Protein AF-A0A533XHY9-F1 (afdb_monomer)

Secondary structure (DSSP, 8-state):
------SEEEEEEESS-TTTHHHHHHHHHT-S--SEEEEEEESS--STHHHHHHTT-

pLDDT: mean 93.73, std 10.79, range [46.81, 98.5]

Structure (mmCIF, N/CA/C/O backbone):
data_AF-A0A533XHY9-F1
#
_entry.id   AF-A0A533XHY9-F1
#
loop_
_atom_site.group_PDB
_atom_site.id
_atom_site.type_symbol
_atom_site.label_atom_id
_atom_site.label_alt_id
_atom_site.label_comp_id
_atom_site.label_asym_id
_atom_site.label_entity_id
_atom_site.label_seq_id
_atom_site.pdbx_PDB_ins_code
_atom_site.Cartn_x
_atom_site.Cartn_y
_atom_site.Cartn_z
_atom_site.occupancy
_atom_site.B_iso_or_equiv
_atom_site.auth_seq_id
_atom_site.auth_comp_id
_atom_site.auth_asym_id
_atom_site.auth_atom_id
_atom_site.pdbx_PDB_model_num
ATOM 1 N N . MET A 1 1 ? 19.732 -20.598 -8.729 1.00 46.81 1 MET A N 1
ATOM 2 C CA . MET A 1 1 ? 18.609 -19.884 -8.092 1.00 46.81 1 MET A CA 1
ATOM 3 C C . MET A 1 1 ? 18.958 -18.410 -8.102 1.00 46.81 1 MET A C 1
ATOM 5 O O . MET A 1 1 ? 19.826 -18.011 -7.343 1.00 46.81 1 MET A O 1
ATOM 9 N N . THR A 1 2 ? 18.397 -17.629 -9.019 1.00 47.97 2 THR A N 1
ATOM 10 C CA . THR A 1 2 ? 18.535 -16.169 -8.984 1.00 47.97 2 THR A CA 1
ATOM 11 C C . THR A 1 2 ? 17.327 -15.631 -8.236 1.00 47.97 2 THR A C 1
ATOM 13 O O . THR A 1 2 ? 16.247 -15.508 -8.804 1.00 47.97 2 THR A O 1
ATOM 16 N N . SER A 1 3 ? 17.485 -15.384 -6.938 1.00 63.38 3 SER A N 1
ATOM 17 C CA . SER A 1 3 ? 16.595 -14.472 -6.226 1.00 63.38 3 SER A CA 1
ATOM 18 C C . SER A 1 3 ? 16.799 -13.094 -6.851 1.00 63.38 3 SER A C 1
ATOM 20 O O . SER A 1 3 ? 17.842 -12.476 -6.633 1.00 63.38 3 SER A O 1
ATOM 22 N N . ASN A 1 4 ? 15.866 -12.660 -7.698 1.00 81.50 4 ASN A N 1
ATOM 23 C CA . ASN A 1 4 ? 15.877 -11.300 -8.223 1.00 81.50 4 ASN A CA 1
ATOM 24 C C . ASN A 1 4 ? 15.379 -10.385 -7.105 1.00 81.50 4 ASN A C 1
ATOM 26 O O . ASN A 1 4 ? 14.175 -10.232 -6.923 1.00 81.50 4 ASN A O 1
ATOM 30 N N . VAL A 1 5 ? 16.310 -9.886 -6.294 1.00 90.75 5 VAL A N 1
ATOM 31 C CA . VAL A 1 5 ? 16.002 -8.890 -5.266 1.00 90.75 5 VAL A CA 1
ATOM 32 C C . VAL A 1 5 ? 15.552 -7.625 -5.998 1.00 90.75 5 VAL A C 1
ATOM 34 O O . VAL A 1 5 ? 16.319 -7.161 -6.846 1.00 90.75 5 VAL A O 1
ATOM 37 N N . PRO A 1 6 ? 14.350 -7.089 -5.716 1.00 94.69 6 PRO A N 1
ATOM 38 C CA . PRO A 1 6 ? 13.908 -5.842 -6.322 1.00 94.69 6 PRO A CA 1
ATOM 39 C C . PRO A 1 6 ? 14.933 -4.741 -6.060 1.00 94.69 6 PRO A C 1
ATOM 41 O O . PRO A 1 6 ? 15.474 -4.634 -4.957 1.00 94.69 6 PRO A O 1
ATOM 44 N N . ALA A 1 7 ? 15.197 -3.899 -7.054 1.00 96.19 7 ALA A N 1
ATOM 45 C CA . ALA A 1 7 ? 16.108 -2.773 -6.877 1.00 96.19 7 ALA A CA 1
ATOM 46 C C . ALA A 1 7 ? 15.570 -1.726 -5.881 1.00 96.19 7 ALA A C 1
ATOM 48 O O . ALA A 1 7 ? 16.356 -0.987 -5.286 1.00 96.19 7 ALA A O 1
ATOM 49 N N . VAL A 1 8 ? 14.245 -1.651 -5.704 1.00 97.25 8 VAL A N 1
ATOM 50 C CA . VAL A 1 8 ? 13.570 -0.723 -4.784 1.00 97.25 8 VAL A CA 1
ATOM 51 C C . VAL A 1 8 ? 12.435 -1.427 -4.035 1.00 97.25 8 VAL A C 1
ATOM 53 O O . VAL A 1 8 ? 11.629 -2.128 -4.641 1.00 97.25 8 VAL A O 1
ATOM 56 N N . SER A 1 9 ? 12.312 -1.160 -2.735 1.00 97.56 9 SER A N 1
ATOM 57 C CA . SER A 1 9 ? 11.135 -1.532 -1.938 1.00 97.56 9 SER A CA 1
ATOM 58 C C . SER A 1 9 ? 10.390 -0.267 -1.514 1.00 97.56 9 SER A C 1
ATOM 60 O O . SER A 1 9 ? 10.956 0.605 -0.851 1.00 97.56 9 SER A O 1
ATOM 62 N N . VAL A 1 10 ? 9.117 -0.155 -1.891 1.00 97.69 10 VAL A N 1
ATOM 63 C CA . VAL A 1 10 ? 8.230 0.941 -1.480 1.00 97.69 10 VAL A CA 1
ATOM 64 C C . VAL A 1 10 ? 7.430 0.484 -0.266 1.00 97.69 10 VAL A C 1
ATOM 66 O O . VAL A 1 10 ? 6.523 -0.337 -0.384 1.00 97.69 10 VAL A O 1
ATOM 69 N N . ILE A 1 11 ? 7.774 1.002 0.911 1.00 98.00 11 ILE A N 1
ATOM 70 C CA . ILE A 1 11 ? 7.106 0.649 2.168 1.00 98.00 11 ILE A CA 1
ATOM 71 C C . ILE A 1 11 ? 6.023 1.688 2.464 1.00 98.00 11 ILE A C 1
ATOM 73 O O . ILE A 1 11 ? 6.319 2.879 2.565 1.00 98.00 11 ILE A O 1
ATOM 77 N N . ILE A 1 12 ? 4.778 1.234 2.618 1.00 97.56 12 ILE A N 1
ATOM 78 C CA . ILE A 1 12 ? 3.603 2.079 2.860 1.00 97.56 12 ILE A CA 1
ATOM 79 C C . ILE A 1 12 ? 2.982 1.672 4.204 1.00 97.56 12 ILE A C 1
ATOM 81 O O . ILE A 1 12 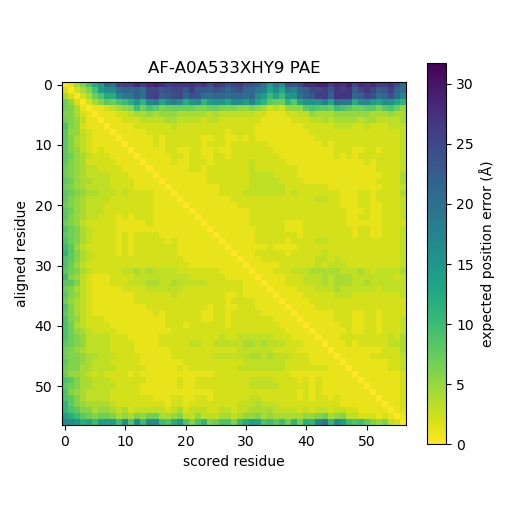? 2.123 0.787 4.237 1.00 97.56 12 ILE A O 1
ATOM 85 N N . PRO A 1 13 ? 3.422 2.263 5.329 1.00 97.88 13 PRO A N 1
ATOM 86 C CA . PRO A 1 13 ? 2.730 2.098 6.597 1.00 97.88 13 PRO A CA 1
ATOM 87 C C . PRO A 1 13 ? 1.421 2.890 6.578 1.00 97.88 13 PRO A C 1
ATOM 89 O O . PRO A 1 13 ? 1.378 4.017 6.077 1.00 97.88 13 PRO A O 1
ATOM 92 N N . PHE A 1 14 ? 0.356 2.325 7.135 1.00 97.56 14 PHE A N 1
ATOM 93 C CA . PHE A 1 14 ? -0.933 3.000 7.209 1.00 97.56 14 PHE A CA 1
ATOM 94 C C . PHE A 1 14 ? -1.707 2.628 8.476 1.00 97.56 14 PHE A C 1
ATOM 96 O O . PHE A 1 14 ? -1.580 1.531 9.012 1.00 97.56 14 PHE A O 1
ATOM 103 N N . TYR A 1 15 ? -2.528 3.575 8.925 1.00 98.19 15 TYR A N 1
ATOM 104 C CA . TYR A 1 15 ? -3.514 3.403 9.985 1.00 98.19 15 TYR A CA 1
ATOM 105 C C . TYR A 1 15 ? -4.742 4.235 9.631 1.00 98.19 15 TYR A C 1
ATOM 107 O O . TYR A 1 15 ? -4.633 5.454 9.473 1.00 98.19 15 TYR A O 1
ATOM 115 N N . ASN A 1 16 ? -5.895 3.590 9.488 1.00 98.44 16 ASN A N 1
ATOM 116 C CA . ASN A 1 16 ? -7.158 4.224 9.109 1.00 98.44 16 ASN A CA 1
ATOM 117 C C . ASN A 1 16 ? -7.044 5.187 7.903 1.00 98.44 16 ASN A C 1
ATOM 119 O O . ASN A 1 16 ? -7.414 6.364 7.957 1.00 98.44 16 ASN A O 1
ATOM 123 N N . ALA A 1 17 ? -6.457 4.693 6.815 1.00 98.06 17 ALA A N 1
ATOM 124 C CA . ALA A 1 17 ? -6.145 5.435 5.603 1.00 98.06 17 ALA A CA 1
ATOM 125 C C . ALA A 1 17 ? -7.140 5.196 4.451 1.00 98.06 17 ALA A C 1
ATOM 127 O O . ALA A 1 17 ? -6.798 5.496 3.304 1.00 98.06 17 ALA A O 1
ATOM 128 N N . ALA A 1 18 ? -8.364 4.711 4.708 1.00 97.94 18 ALA A N 1
ATOM 129 C CA . ALA A 1 18 ? -9.315 4.331 3.656 1.00 97.94 18 ALA A CA 1
ATOM 130 C C . ALA A 1 18 ? -9.561 5.451 2.628 1.00 97.94 18 ALA A C 1
ATOM 132 O O . ALA A 1 18 ? -9.725 5.202 1.435 1.00 97.94 18 ALA A O 1
ATOM 133 N N . ARG A 1 19 ? -9.508 6.710 3.078 1.00 98.06 19 ARG A N 1
ATOM 134 C CA . ARG A 1 19 ? -9.656 7.896 2.225 1.00 98.06 19 ARG A CA 1
ATOM 135 C C . ARG A 1 19 ? -8.533 8.072 1.192 1.00 98.06 19 ARG A C 1
ATOM 137 O O . ARG A 1 19 ? -8.780 8.678 0.156 1.00 98.06 19 ARG A O 1
ATOM 144 N N . PHE A 1 20 ? -7.318 7.615 1.484 1.00 97.31 20 PHE A N 1
ATOM 145 C CA . PHE A 1 20 ? -6.115 7.952 0.711 1.00 97.31 20 PHE A CA 1
ATOM 146 C C . PHE A 1 20 ? -5.465 6.743 0.048 1.00 97.31 20 PHE A C 1
ATOM 148 O O . PHE A 1 20 ? -4.807 6.881 -0.978 1.00 97.31 20 PHE A O 1
ATOM 155 N N . VAL A 1 21 ? -5.636 5.553 0.624 1.00 96.56 21 VAL A N 1
ATOM 156 C CA . VAL A 1 21 ? -4.827 4.385 0.270 1.00 96.56 21 VAL A CA 1
ATOM 157 C C . VAL A 1 21 ? -4.974 3.965 -1.195 1.00 96.56 21 VAL A C 1
ATOM 159 O O . VAL A 1 21 ? -3.987 3.578 -1.812 1.00 96.56 21 VAL A O 1
ATOM 162 N N . ARG A 1 22 ? -6.159 4.143 -1.794 1.00 96.62 22 ARG A N 1
ATOM 163 C CA . ARG A 1 22 ? -6.377 3.885 -3.226 1.00 96.62 22 ARG A CA 1
ATOM 164 C C . ARG A 1 22 ? -5.533 4.798 -4.115 1.00 96.62 22 ARG A C 1
ATOM 166 O O . ARG A 1 22 ? -4.796 4.301 -4.958 1.00 96.62 22 ARG A O 1
ATOM 173 N N . GLU A 1 23 ? -5.604 6.110 -3.897 1.00 97.81 23 GLU A N 1
ATOM 174 C CA . GLU A 1 23 ? -4.842 7.095 -4.677 1.00 97.81 23 GLU A CA 1
ATOM 175 C C . GLU A 1 23 ? -3.329 6.897 -4.490 1.00 97.81 23 GLU A C 1
ATOM 177 O O . GLU A 1 23 ? -2.561 6.967 -5.450 1.00 97.81 23 GLU A O 1
ATOM 182 N N . THR A 1 24 ? -2.898 6.573 -3.266 1.00 97.19 24 THR A N 1
ATOM 183 C CA . THR A 1 24 ? -1.498 6.242 -2.973 1.00 97.19 24 THR A CA 1
ATOM 184 C C . THR A 1 24 ? -1.021 5.049 -3.802 1.00 97.19 24 THR A C 1
ATOM 186 O O . THR A 1 24 ? 0.031 5.131 -4.436 1.00 97.19 24 THR A O 1
ATOM 189 N N . LEU A 1 25 ? -1.784 3.952 -3.832 1.00 96.62 25 LEU A N 1
ATOM 190 C CA . LEU A 1 25 ? -1.426 2.760 -4.605 1.00 96.62 25 LEU A CA 1
ATOM 191 C C . LEU A 1 25 ? -1.432 3.036 -6.111 1.00 96.62 25 LEU A C 1
ATOM 193 O O . LEU A 1 25 ? -0.468 2.693 -6.792 1.00 96.62 25 LEU A O 1
ATOM 197 N N . GLU A 1 26 ? -2.456 3.719 -6.626 1.00 96.88 26 GLU A N 1
ATOM 198 C CA . GLU A 1 26 ? -2.538 4.115 -8.039 1.00 96.88 26 GLU A CA 1
ATOM 199 C C . GLU A 1 26 ? -1.328 4.959 -8.466 1.00 96.88 26 GLU A C 1
ATOM 201 O O . GLU A 1 26 ? -0.741 4.719 -9.524 1.00 96.88 26 GLU A O 1
ATOM 206 N N . SER A 1 27 ? -0.893 5.889 -7.611 1.00 97.00 27 SER A N 1
ATOM 207 C CA . SER A 1 27 ? 0.306 6.700 -7.834 1.00 97.00 27 SER A CA 1
ATOM 208 C C . SER A 1 27 ? 1.575 5.846 -7.933 1.00 97.00 27 SER A C 1
ATOM 210 O O . SER A 1 27 ? 2.373 6.021 -8.858 1.00 97.00 27 SER A O 1
ATOM 212 N N . VAL A 1 28 ? 1.762 4.872 -7.036 1.00 96.50 28 VAL A N 1
ATOM 213 C CA . VAL A 1 28 ? 2.937 3.981 -7.066 1.00 96.50 28 VAL A CA 1
ATOM 214 C C . VAL A 1 28 ? 2.875 3.004 -8.251 1.00 96.50 28 VAL A C 1
ATOM 216 O O . VAL A 1 28 ? 3.894 2.724 -8.881 1.00 96.50 28 VAL A O 1
ATOM 219 N N . PHE A 1 29 ? 1.695 2.528 -8.644 1.00 95.38 29 PHE A N 1
ATOM 220 C CA . PHE A 1 29 ? 1.549 1.659 -9.818 1.00 95.38 29 PHE A CA 1
ATOM 221 C C . PHE A 1 29 ? 1.794 2.380 -11.151 1.00 95.38 29 PHE A C 1
ATOM 223 O O . PHE A 1 29 ? 2.217 1.751 -12.133 1.00 95.38 29 PHE A O 1
ATOM 230 N N . ALA A 1 30 ? 1.581 3.697 -11.191 1.00 97.06 30 ALA A N 1
ATOM 231 C CA . ALA A 1 30 ? 1.799 4.529 -12.371 1.00 97.06 30 ALA A CA 1
ATOM 232 C C . ALA A 1 30 ? 3.285 4.810 -12.682 1.00 97.06 30 ALA A C 1
ATOM 234 O O . ALA A 1 30 ? 3.586 5.433 -13.703 1.00 97.06 30 ALA A O 1
ATOM 235 N N . GLN A 1 31 ? 4.226 4.356 -11.848 1.00 97.56 31 GLN A N 1
ATOM 236 C CA . GLN A 1 31 ? 5.651 4.622 -12.053 1.00 97.56 31 GLN A CA 1
ATOM 237 C C . GLN A 1 31 ? 6.213 3.941 -13.314 1.00 97.56 31 GLN A C 1
ATOM 239 O O . GLN A 1 31 ? 5.833 2.829 -13.689 1.00 97.56 31 GLN A O 1
ATOM 244 N N . ILE A 1 32 ? 7.158 4.623 -13.974 1.00 97.50 32 ILE A N 1
ATOM 245 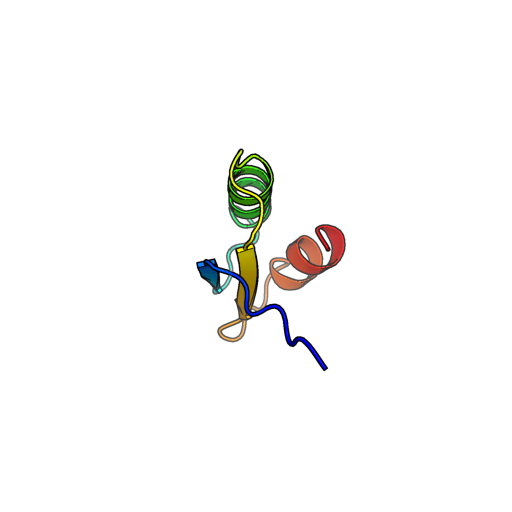C CA . ILE A 1 32 ? 7.830 4.121 -15.187 1.00 97.50 32 ILE A CA 1
ATOM 246 C C . ILE A 1 32 ? 8.922 3.091 -14.880 1.00 97.50 32 ILE A C 1
ATOM 248 O O . ILE A 1 32 ? 9.174 2.199 -15.688 1.00 97.50 32 ILE A O 1
ATOM 252 N N . PHE A 1 33 ? 9.574 3.212 -13.723 1.00 96.88 33 PHE A N 1
ATOM 253 C CA . PHE A 1 33 ? 10.514 2.218 -13.219 1.00 96.88 33 PHE A CA 1
ATOM 254 C C . PHE A 1 33 ? 9.719 1.020 -12.703 1.00 96.88 33 PHE A C 1
ATOM 256 O O . PHE A 1 33 ? 8.712 1.238 -12.047 1.00 96.88 33 PHE A O 1
ATOM 263 N N . ARG A 1 34 ? 10.122 -0.219 -13.016 1.00 95.12 34 ARG A N 1
ATOM 264 C CA . ARG A 1 34 ? 9.303 -1.425 -12.759 1.00 95.12 34 ARG A CA 1
ATOM 265 C C . ARG A 1 34 ? 9.955 -2.484 -11.872 1.00 95.12 34 ARG A C 1
ATOM 267 O O . ARG A 1 34 ? 9.259 -3.397 -11.451 1.00 95.12 34 ARG A O 1
ATOM 274 N N . ASP A 1 35 ? 11.252 -2.379 -11.591 1.00 96.06 35 ASP A N 1
ATOM 275 C CA . ASP A 1 35 ? 11.959 -3.343 -10.737 1.00 96.06 35 ASP A CA 1
ATOM 276 C C . ASP A 1 35 ? 11.830 -2.953 -9.259 1.00 96.06 35 ASP A C 1
ATOM 278 O O . ASP A 1 35 ? 12.793 -2.549 -8.603 1.00 96.06 35 ASP A O 1
ATOM 282 N N . PHE A 1 36 ? 10.591 -2.978 -8.766 1.00 96.19 36 PHE A N 1
ATOM 283 C CA . PHE A 1 36 ? 10.269 -2.633 -7.390 1.00 96.19 36 PHE A CA 1
ATOM 284 C C . PHE A 1 36 ? 9.174 -3.531 -6.814 1.00 96.19 36 PHE A C 1
ATOM 286 O O . PHE A 1 36 ? 8.355 -4.090 -7.543 1.00 96.19 36 PHE A O 1
ATOM 293 N N . GLU A 1 37 ? 9.148 -3.631 -5.491 1.00 96.00 37 GLU A N 1
ATOM 294 C CA . GLU A 1 37 ? 8.052 -4.230 -4.727 1.00 96.00 37 GLU A CA 1
ATOM 295 C C . GLU A 1 37 ? 7.326 -3.168 -3.892 1.00 96.00 37 GLU A C 1
ATOM 297 O O . GLU A 1 37 ? 7.896 -2.125 -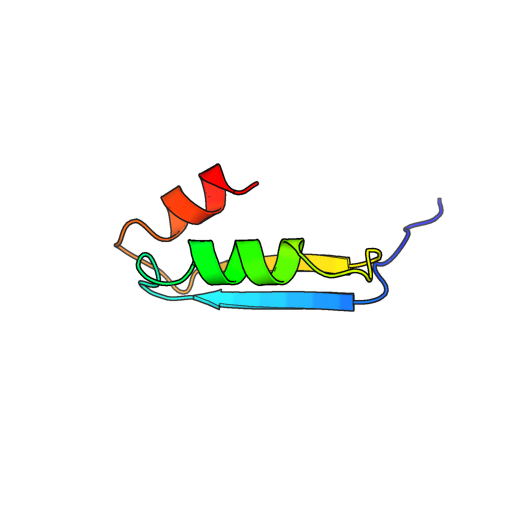3.558 1.00 96.00 37 GLU A O 1
ATOM 302 N N . ILE A 1 38 ? 6.072 -3.444 -3.530 1.00 96.50 38 ILE A N 1
ATOM 303 C CA . ILE A 1 38 ? 5.294 -2.627 -2.594 1.00 96.50 38 ILE A CA 1
ATOM 304 C C . ILE A 1 38 ? 4.995 -3.470 -1.360 1.00 96.50 38 ILE A C 1
ATOM 306 O O . ILE A 1 38 ? 4.454 -4.569 -1.471 1.00 96.50 38 ILE A O 1
ATOM 310 N N . VAL A 1 39 ? 5.307 -2.933 -0.184 1.00 96.75 39 VAL A N 1
ATOM 311 C CA . VAL A 1 39 ? 5.026 -3.563 1.107 1.00 96.75 39 VAL A CA 1
ATOM 312 C C . VAL A 1 39 ? 4.099 -2.646 1.896 1.00 96.75 39 VAL A C 1
ATOM 314 O O . VAL A 1 39 ? 4.524 -1.615 2.416 1.00 96.75 39 VAL A O 1
ATOM 317 N N . CYS A 1 40 ? 2.822 -3.016 1.978 1.00 97.25 40 CYS A N 1
ATOM 318 C CA . CYS A 1 40 ? 1.842 -2.308 2.800 1.00 97.25 40 CYS A CA 1
ATOM 319 C C . CYS A 1 40 ? 1.880 -2.8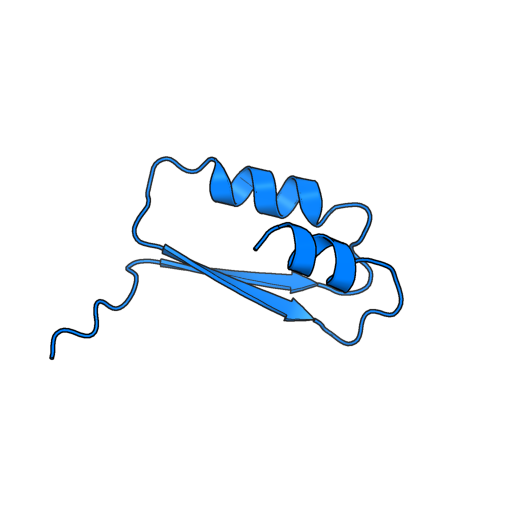58 4.231 1.00 97.25 40 CYS A C 1
ATOM 321 O O . CYS A 1 40 ? 1.802 -4.072 4.424 1.00 97.25 40 CYS A O 1
ATOM 323 N N . VAL A 1 41 ? 1.995 -1.978 5.226 1.00 98.06 41 VAL A N 1
ATOM 324 C CA . VAL A 1 41 ? 2.087 -2.358 6.644 1.00 98.06 41 VAL A CA 1
ATOM 325 C C . VAL A 1 41 ? 0.942 -1.708 7.409 1.00 98.06 41 VAL A C 1
ATOM 327 O O . VAL A 1 41 ? 0.923 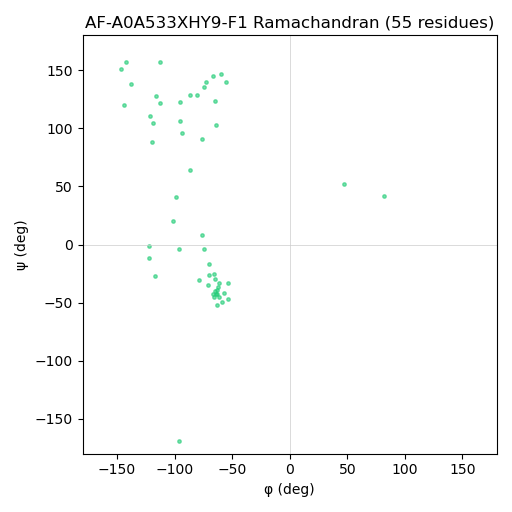-0.492 7.576 1.00 98.06 41 VAL A O 1
ATOM 330 N N . ASP A 1 42 ? -0.005 -2.525 7.860 1.00 97.94 42 ASP A N 1
ATOM 331 C CA . ASP A 1 42 ? -1.118 -2.066 8.687 1.00 97.94 42 ASP A CA 1
ATOM 332 C C . ASP A 1 42 ? -0.694 -1.923 10.154 1.00 97.94 42 ASP A C 1
ATOM 334 O O . ASP A 1 42 ? -0.167 -2.872 10.738 1.00 97.94 42 ASP A O 1
ATOM 338 N N . ASP A 1 43 ? -0.968 -0.768 10.759 1.00 97.75 43 ASP A N 1
ATOM 339 C CA . ASP A 1 43 ? -0.753 -0.491 12.189 1.00 97.75 43 ASP A CA 1
ATOM 340 C C . ASP A 1 43 ? -2.061 -0.634 12.996 1.00 97.75 43 ASP A C 1
ATOM 342 O O . ASP A 1 43 ? -2.395 0.174 13.860 1.00 97.75 43 ASP A O 1
ATOM 346 N N . GLY A 1 44 ? -2.850 -1.666 12.676 1.00 97.94 44 GLY A N 1
ATOM 347 C CA . GLY A 1 44 ? -4.084 -2.006 13.389 1.00 97.94 44 GLY A CA 1
ATOM 348 C C . GLY A 1 44 ? -5.306 -1.187 12.968 1.00 97.94 44 GLY A C 1
ATOM 349 O O . GLY A 1 44 ? -6.090 -0.771 13.825 1.00 97.94 44 GLY A O 1
ATOM 350 N N . SER A 1 45 ? -5.478 -0.944 11.667 1.00 98.12 45 SER A N 1
ATOM 351 C CA . SER A 1 45 ? -6.632 -0.217 11.133 1.00 98.12 45 SER A CA 1
ATOM 352 C C . SER A 1 45 ? -7.958 -0.905 11.472 1.00 98.12 45 SER A C 1
ATOM 354 O O . SER A 1 45 ? -8.069 -2.128 11.541 1.00 98.12 45 SER A O 1
ATOM 356 N N . THR A 1 46 ? -8.994 -0.092 11.662 1.00 98.25 46 THR A N 1
ATOM 357 C CA . THR A 1 46 ? -10.370 -0.536 11.962 1.00 98.25 46 THR A CA 1
ATOM 358 C C . THR A 1 46 ? -11.387 -0.037 10.937 1.00 98.25 46 THR A C 1
ATOM 360 O O . THR A 1 46 ? -12.574 -0.336 11.053 1.00 98.25 46 THR A O 1
ATOM 363 N N . ASP A 1 47 ? -10.928 0.729 9.948 1.00 98.50 47 ASP A N 1
ATOM 364 C CA . ASP A 1 47 ? -11.710 1.182 8.804 1.00 98.50 47 ASP A CA 1
ATOM 365 C C . ASP A 1 47 ? -11.504 0.263 7.582 1.00 98.50 47 ASP A C 1
ATOM 367 O O . ASP A 1 47 ? -10.887 -0.802 7.660 1.00 98.50 47 ASP A O 1
ATOM 371 N N . ASP A 1 48 ? -11.988 0.700 6.420 1.00 98.31 48 ASP A N 1
ATOM 372 C CA . ASP A 1 48 ? -11.931 -0.074 5.177 1.00 98.31 48 ASP A CA 1
ATOM 373 C C . ASP A 1 48 ? -10.541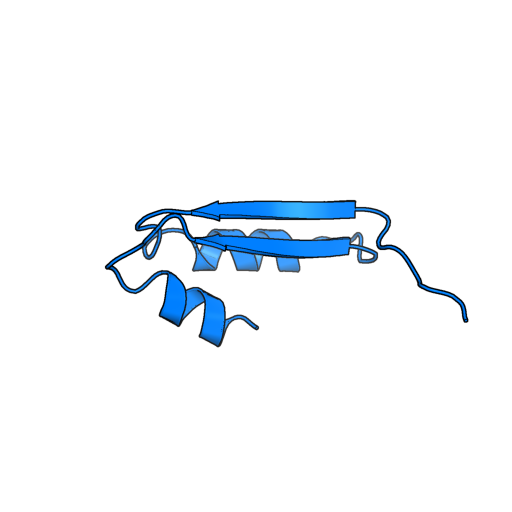 -0.097 4.504 1.00 98.31 48 ASP A C 1
ATOM 375 O O . ASP A 1 48 ? -10.418 -0.596 3.384 1.00 98.31 48 ASP A O 1
ATOM 379 N N . SER A 1 49 ? -9.474 0.411 5.140 1.00 98.06 49 SER A N 1
ATOM 380 C CA . SER A 1 49 ? -8.132 0.480 4.527 1.00 98.06 49 SER A CA 1
ATOM 381 C C . SER A 1 49 ? -7.652 -0.872 4.012 1.00 98.06 49 SER A C 1
ATOM 383 O O . SER A 1 49 ? -7.186 -0.975 2.877 1.00 98.06 49 SER A O 1
ATOM 385 N N . LEU A 1 50 ? -7.801 -1.914 4.837 1.00 97.06 50 LEU A N 1
ATOM 386 C CA . LEU A 1 50 ? -7.388 -3.277 4.500 1.00 97.06 50 LEU A CA 1
ATOM 387 C C . LEU A 1 50 ? -8.172 -3.835 3.312 1.00 97.06 50 LEU A C 1
ATOM 389 O O . LEU A 1 50 ? -7.580 -4.448 2.426 1.00 97.06 50 LEU A O 1
ATOM 393 N N . ALA A 1 51 ? -9.485 -3.599 3.274 1.00 97.62 51 ALA A N 1
ATOM 394 C CA . ALA A 1 51 ? -10.331 -4.043 2.172 1.00 97.62 51 ALA A CA 1
ATOM 395 C C . ALA A 1 51 ? -9.929 -3.359 0.857 1.00 97.62 51 ALA A C 1
ATOM 397 O O . ALA A 1 51 ? -9.799 -4.019 -0.170 1.00 97.62 51 ALA A O 1
ATOM 398 N N . ILE A 1 52 ? -9.653 -2.052 0.897 1.00 97.00 52 ILE A N 1
ATOM 399 C CA . ILE A 1 52 ? -9.230 -1.291 -0.284 1.00 97.00 52 ILE A CA 1
ATOM 400 C C . ILE A 1 52 ? 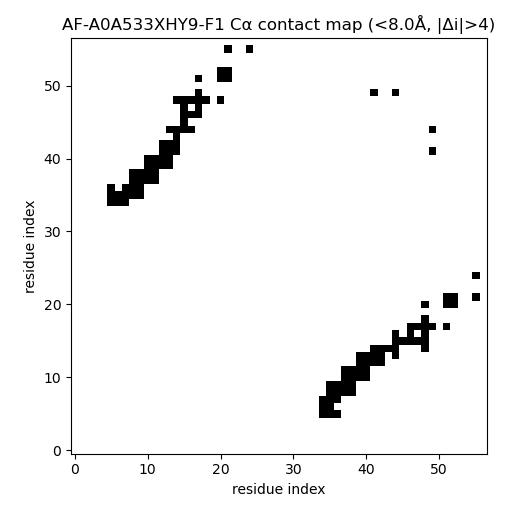-7.866 -1.769 -0.803 1.00 97.00 52 ILE A C 1
ATOM 402 O O . ILE A 1 52 ? -7.689 -1.856 -2.017 1.00 97.00 52 ILE A O 1
ATOM 406 N N . ILE A 1 53 ? -6.915 -2.082 0.086 1.00 95.94 53 ILE A N 1
ATOM 407 C CA . ILE A 1 53 ? -5.604 -2.626 -0.306 1.00 95.94 53 ILE A CA 1
ATOM 408 C C . ILE A 1 53 ? -5.748 -4.021 -0.919 1.00 95.94 53 ILE A C 1
ATOM 410 O O . ILE A 1 53 ? -5.108 -4.298 -1.929 1.00 95.94 53 ILE A O 1
ATOM 414 N N . ALA A 1 54 ? -6.580 -4.888 -0.336 1.00 94.56 54 ALA A N 1
ATOM 415 C CA . ALA A 1 54 ? -6.785 -6.245 -0.840 1.00 94.56 54 ALA A CA 1
ATOM 416 C C . ALA A 1 54 ? -7.386 -6.261 -2.256 1.00 94.56 54 ALA A C 1
ATOM 418 O O . ALA A 1 54 ? -6.982 -7.081 -3.072 1.00 94.56 54 ALA A O 1
ATOM 419 N N . ASP A 1 55 ? -8.290 -5.326 -2.563 1.00 95.56 55 ASP A N 1
ATOM 420 C CA . ASP A 1 55 ? -8.874 -5.144 -3.901 1.00 95.56 55 ASP A CA 1
ATOM 421 C C . ASP A 1 55 ? -7.884 -4.584 -4.942 1.00 95.56 55 ASP A C 1
ATOM 423 O O . ASP A 1 55 ? -8.162 -4.613 -6.141 1.00 95.56 55 ASP A O 1
ATOM 427 N N . ALA A 1 56 ? -6.766 -4.005 -4.498 1.00 86.19 56 ALA A N 1
ATOM 428 C CA . ALA A 1 56 ? -5.759 -3.386 -5.360 1.00 86.19 56 ALA A CA 1
ATOM 429 C C . ALA A 1 56 ? -4.572 -4.314 -5.689 1.00 86.19 56 ALA A C 1
ATOM 431 O O . ALA A 1 56 ? -3.687 -3.901 -6.443 1.00 86.19 56 ALA A O 1
ATOM 432 N N . ALA A 1 57 ? -4.545 -5.521 -5.114 1.00 69.62 57 ALA A N 1
ATOM 433 C CA . ALA A 1 57 ? -3.544 -6.563 -5.354 1.00 69.62 57 ALA A CA 1
ATOM 434 C C . ALA A 1 57 ? -3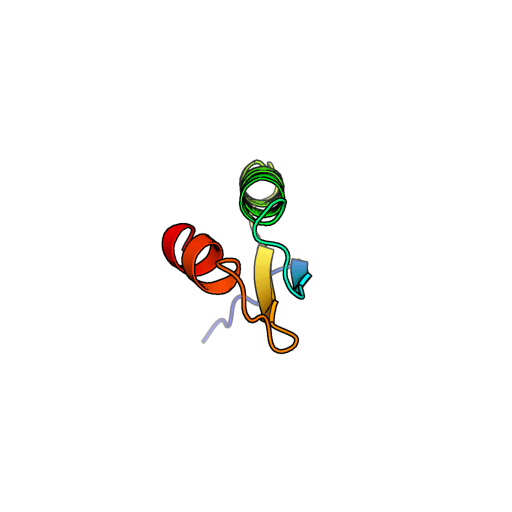.967 -7.506 -6.492 1.00 69.62 57 ALA A C 1
ATOM 436 O O . ALA A 1 57 ? -3.070 -7.906 -7.271 1.00 69.62 57 ALA A O 1
#

Radius of gyration: 12.68 Å; Cα contacts (8 Å, |Δi|>4): 61; chains: 1; bounding box: 30×28×29 Å

Nearest PDB structures (foldseek):
  5jqx-assembly1_B  TM=8.951E-01  e=7.577E-02  Mycobacterium tuberculosis H37Ra
  4ecf-assembly1_A  TM=5.364E-01  e=6.814E-01  Levilactobacillus brevis ATCC 367
  5b70-assembly1_D  TM=4.744E-01  e=8.428E-01  Vibrio vulnificus

Solvent-accessible 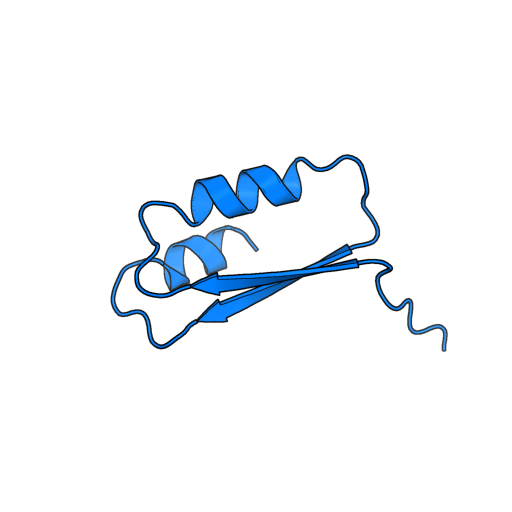surface area (backbone atoms only — not comparable to full-atom values): 3696 Å² total; per-residue (Å²): 135,83,82,82,72,57,83,39,77,48,76,44,75,44,58,63,35,52,93,48,53,62,62,54,50,53,57,63,69,68,48,89,76,74,64,54,46,77,46,77,41,77,72,76,54,87,57,59,32,64,60,56,53,62,75,72,110

Foldseek 3Di:
DDPLQQPEEAEAEDAQCLVCLLVVLVVVVPDPDDSYYYHYHYPDHPDCNVVSVVVSD

Mean predicted aligned error: 3.52 Å

Sequence (57 aa):
MTSNVPAVSVIIPFYNAARFVRETLESVFAQIFRDFEIVCVDDGSTDDSLAIIADAA